Protein AF-A0A497K5E0-F1 (afdb_monomer_lite)

Secondary structure (DSSP, 8-state):
---------------EEEEEEHHHH-GGGSPTT---SSSS-HHHHHHHHHTT-EEEEEP-HHHHHH-TT-----HHHH-SHHHHHHHHHHHHHHHHHHHHHHHTT-EEEEEE--TB-TTT-SS-B--SS----------------

Sequence (145 aa):
MRVDDNLAPQNGRSKKIVVVAHCILNQNSRVQGLAKFKGTITPVVEILTKSGVGIIQMPCPEFLYMGYKRWAQTKEQYDITPYRKFCRKIAKQIAEQIQEYAKNNVKTLIILGIEGSPTCAVTETTKGYKGGKHAKNKEQKTTKT

Structure (mmCIF, N/CA/C/O backbone):
data_AF-A0A497K5E0-F1
#
_entry.id   AF-A0A497K5E0-F1
#
loop_
_atom_site.group_PDB
_atom_site.id
_atom_site.type_symbol
_atom_site.label_atom_id
_atom_site.label_alt_id
_atom_site.label_comp_id
_atom_site.label_asym_id
_atom_site.label_entity_id
_atom_site.label_seq_id
_atom_site.pdbx_PDB_ins_code
_atom_site.Cartn_x
_atom_site.Cartn_y
_atom_site.Cartn_z
_atom_site.occupancy
_atom_site.B_iso_or_equiv
_atom_site.auth_seq_id
_atom_site.auth_comp_id
_atom_site.auth_asym_id
_atom_site.auth_atom_id
_atom_site.pdbx_PDB_model_num
ATOM 1 N N . MET A 1 1 ? -23.785 -12.870 46.089 1.00 38.59 1 MET A N 1
ATOM 2 C CA . MET A 1 1 ? -24.746 -12.904 44.960 1.00 38.59 1 MET A CA 1
ATOM 3 C C . MET A 1 1 ? -25.195 -11.472 44.718 1.00 38.59 1 MET A C 1
ATOM 5 O O . MET A 1 1 ? -25.805 -10.916 45.611 1.00 38.59 1 MET A O 1
ATOM 9 N N . ARG A 1 2 ? -24.867 -10.774 43.634 1.00 37.25 2 ARG A N 1
ATOM 10 C CA . ARG A 1 2 ? -24.529 -11.174 42.263 1.00 37.25 2 ARG A CA 1
ATOM 11 C C . ARG A 1 2 ? -23.346 -10.321 41.785 1.00 37.25 2 ARG A C 1
ATOM 13 O O . ARG A 1 2 ? -23.386 -9.107 41.949 1.00 37.25 2 ARG A O 1
ATOM 20 N N . VAL A 1 3 ? -22.314 -10.956 41.241 1.00 43.88 3 VAL A N 1
ATOM 21 C CA . VAL A 1 3 ? -21.239 -10.285 40.502 1.00 43.88 3 VAL A CA 1
ATOM 22 C C . VAL A 1 3 ? -21.256 -10.935 39.136 1.00 43.88 3 VAL A C 1
ATOM 24 O O . VAL A 1 3 ? -20.557 -11.912 38.944 1.00 43.88 3 VAL A O 1
ATOM 27 N N . ASP A 1 4 ? -22.116 -10.453 38.249 1.00 43.81 4 ASP A N 1
ATOM 28 C CA . ASP A 1 4 ? -22.105 -10.839 36.843 1.00 43.81 4 ASP A CA 1
ATOM 29 C C . ASP A 1 4 ? -22.678 -9.678 36.039 1.00 43.81 4 ASP A C 1
ATOM 31 O O . ASP A 1 4 ? -23.882 -9.458 36.034 1.00 43.81 4 ASP A O 1
ATOM 35 N N . ASP A 1 5 ? -21.783 -8.920 35.412 1.00 42.47 5 ASP A N 1
ATOM 36 C CA . ASP A 1 5 ? -21.939 -8.508 34.023 1.00 42.47 5 ASP A CA 1
ATOM 37 C C . ASP A 1 5 ? -20.529 -8.372 33.434 1.00 42.47 5 ASP A C 1
ATOM 39 O O . ASP A 1 5 ? -19.720 -7.533 33.831 1.00 42.47 5 ASP A O 1
ATOM 43 N N . ASN A 1 6 ? -20.227 -9.301 32.530 1.00 46.41 6 ASN A N 1
ATOM 44 C CA . ASN A 1 6 ? -18.985 -9.470 31.786 1.00 46.41 6 ASN A CA 1
ATOM 45 C C . ASN A 1 6 ? -18.414 -8.153 31.230 1.00 46.41 6 ASN A C 1
ATOM 47 O O . ASN A 1 6 ? -18.740 -7.742 30.113 1.00 46.41 6 ASN A O 1
ATOM 51 N N . LEU A 1 7 ? -17.468 -7.539 31.944 1.00 48.84 7 LEU A N 1
ATOM 52 C CA . LEU A 1 7 ? -16.606 -6.520 31.362 1.00 48.84 7 LEU A CA 1
ATOM 53 C C . LEU A 1 7 ? -15.498 -7.233 30.575 1.00 48.84 7 LEU A C 1
ATOM 55 O O . LEU A 1 7 ? -14.473 -7.632 31.127 1.00 48.84 7 LEU A O 1
ATOM 59 N N . ALA A 1 8 ? -15.711 -7.419 29.270 1.00 54.75 8 ALA A N 1
ATOM 60 C CA . ALA A 1 8 ? -14.622 -7.747 28.355 1.00 54.75 8 ALA A CA 1
ATOM 61 C C . ALA A 1 8 ? -13.437 -6.791 28.623 1.00 54.75 8 ALA A C 1
ATOM 63 O O . ALA A 1 8 ? -13.677 -5.605 28.879 1.00 54.75 8 ALA A O 1
ATOM 64 N N . PRO A 1 9 ? -12.174 -7.261 28.590 1.00 55.44 9 PRO A N 1
ATOM 65 C CA . PRO A 1 9 ? -11.026 -6.426 28.930 1.00 55.4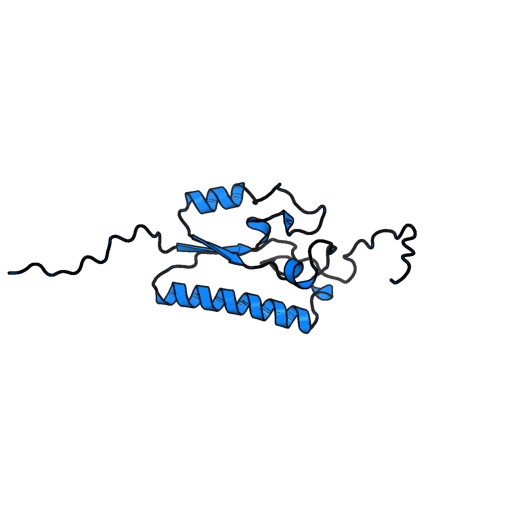4 9 PRO A CA 1
ATOM 66 C C . PRO A 1 9 ? -11.068 -5.130 28.116 1.00 55.44 9 PRO A C 1
ATOM 68 O O . PRO A 1 9 ? -11.200 -5.179 26.890 1.00 55.44 9 PRO A O 1
ATOM 71 N N . GLN A 1 10 ? -10.998 -3.986 28.808 1.00 54.84 10 GLN A N 1
ATOM 72 C CA . GLN A 1 10 ? -11.063 -2.641 28.229 1.00 54.84 10 GLN A CA 1
ATOM 73 C C . GLN A 1 10 ? -10.000 -2.501 27.131 1.00 54.84 10 GLN A C 1
ATOM 75 O O . GLN A 1 10 ? -8.810 -2.307 27.377 1.00 54.84 10 GLN A O 1
ATOM 80 N N . ASN A 1 11 ? -10.432 -2.693 25.890 1.00 70.94 11 ASN A N 1
ATOM 81 C CA . ASN A 1 11 ? -9.561 -2.859 24.744 1.00 70.94 11 ASN A CA 1
ATOM 82 C C . ASN A 1 11 ? -9.214 -1.475 24.187 1.00 70.94 11 ASN A C 1
ATOM 84 O O . ASN A 1 11 ? -10.003 -0.918 23.429 1.00 70.94 11 ASN A O 1
ATOM 88 N N . GLY A 1 12 ? -8.036 -0.928 24.517 1.00 85.81 12 GLY A N 1
ATOM 89 C CA . GLY A 1 12 ? -7.545 0.384 24.041 1.00 85.81 12 GLY A CA 1
ATOM 90 C C . GLY A 1 12 ? -7.331 0.511 22.519 1.00 85.81 12 GLY A C 1
ATOM 91 O O . GLY A 1 12 ? -6.638 1.412 22.053 1.00 85.81 12 GLY A O 1
ATOM 92 N N . ARG A 1 13 ? -7.888 -0.403 21.718 1.00 91.88 13 ARG A N 1
ATOM 93 C CA . ARG A 1 13 ? -7.830 -0.400 20.255 1.00 91.88 13 ARG A CA 1
ATOM 94 C C . ARG A 1 13 ? -8.861 0.575 19.698 1.00 91.88 13 ARG A C 1
ATOM 96 O O . ARG A 1 13 ? -10.054 0.424 19.933 1.00 91.88 13 ARG A O 1
ATOM 103 N N . SER A 1 14 ? -8.424 1.473 18.818 1.00 95.62 14 SER A N 1
ATOM 104 C CA . SER A 1 14 ? -9.304 2.426 18.122 1.00 95.62 14 SER A CA 1
ATOM 105 C C . SER A 1 14 ? -10.338 1.780 17.192 1.00 95.62 14 SER A C 1
ATOM 107 O O . SER A 1 14 ? -11.242 2.469 16.719 1.00 95.62 14 SER A O 1
ATOM 109 N N . LYS A 1 15 ? -10.188 0.479 16.888 1.00 96.88 15 LYS A N 1
ATOM 110 C CA . LYS A 1 15 ? -11.014 -0.277 15.930 1.00 96.88 15 LYS A CA 1
ATOM 111 C C . LYS A 1 15 ? -11.097 0.415 14.557 1.00 96.88 15 LYS A C 1
ATOM 113 O O . LYS A 1 15 ? -12.091 0.283 13.848 1.00 96.88 15 LYS A O 1
ATOM 118 N N . LYS A 1 16 ? -10.044 1.139 14.166 1.00 98.12 16 LYS A N 1
ATOM 119 C CA . LYS A 1 16 ? -9.925 1.839 12.882 1.00 98.12 16 LYS A CA 1
ATOM 120 C C . LYS A 1 16 ? -8.614 1.458 12.215 1.00 98.12 16 LYS A C 1
ATOM 122 O O . LYS A 1 16 ? -7.571 1.486 12.865 1.00 98.12 16 LYS A O 1
ATOM 127 N N . ILE A 1 17 ? -8.664 1.137 10.930 1.00 98.50 17 ILE A N 1
ATOM 128 C CA . ILE A 1 17 ? -7.487 0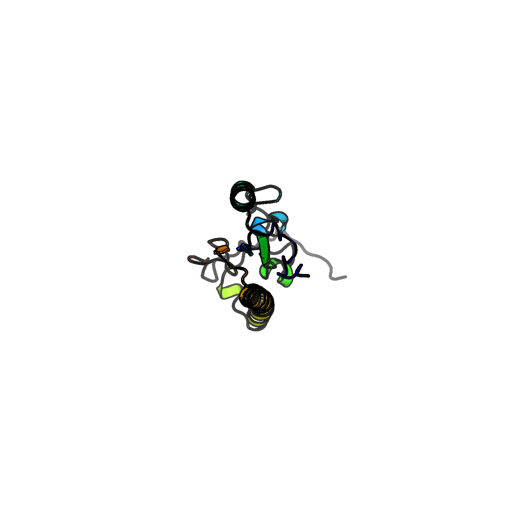.799 10.128 1.00 98.50 17 ILE A CA 1
ATOM 129 C C . ILE A 1 17 ? -7.480 1.563 8.807 1.00 98.50 17 ILE A C 1
ATOM 131 O O . ILE A 1 17 ? -8.524 1.974 8.297 1.00 98.50 17 ILE A O 1
ATOM 135 N N . VAL A 1 18 ? -6.294 1.715 8.236 1.00 98.50 18 VAL A N 1
ATOM 136 C CA . VAL A 1 18 ? -6.078 2.164 6.860 1.00 98.50 18 VAL A CA 1
ATOM 137 C C . VAL A 1 18 ? -5.189 1.164 6.141 1.00 98.50 18 VAL A C 1
ATOM 139 O O . VAL A 1 18 ? -4.320 0.545 6.754 1.00 98.50 18 VAL A O 1
ATOM 142 N N . VAL A 1 19 ? -5.380 1.018 4.837 1.00 98.50 19 VAL A N 1
ATOM 143 C CA . VAL A 1 19 ? -4.471 0.256 3.979 1.00 98.50 19 VAL A CA 1
ATOM 144 C C . VAL A 1 19 ? -3.609 1.241 3.210 1.00 98.50 19 VAL A C 1
ATOM 146 O O . VAL A 1 19 ? -4.129 2.205 2.659 1.00 98.50 19 VAL A O 1
ATOM 149 N N . VAL A 1 20 ? -2.301 1.020 3.150 1.00 98.38 20 VAL A N 1
ATOM 150 C CA . VAL A 1 20 ? -1.367 1.925 2.470 1.00 98.38 20 VAL A CA 1
ATOM 151 C C . VAL A 1 20 ? -0.506 1.172 1.469 1.00 98.38 20 VAL A C 1
ATOM 153 O O . VAL A 1 20 ? -0.052 0.057 1.731 1.00 98.38 20 VAL A O 1
ATOM 156 N N . ALA A 1 21 ? -0.238 1.787 0.319 1.00 98.00 21 ALA A N 1
ATOM 157 C CA . ALA A 1 21 ? 0.763 1.296 -0.615 1.00 98.00 21 ALA A CA 1
ATOM 158 C C . ALA A 1 21 ? 2.133 1.199 0.074 1.00 98.00 21 ALA A C 1
ATOM 160 O O . ALA A 1 21 ? 2.552 2.117 0.779 1.00 98.00 21 ALA A O 1
ATOM 161 N N . HIS A 1 22 ? 2.863 0.110 -0.180 1.00 97.94 22 HIS A N 1
ATOM 162 C CA . HIS A 1 22 ? 4.167 -0.185 0.426 1.00 97.94 22 HIS A CA 1
ATOM 163 C C . HIS A 1 22 ? 5.128 1.005 0.489 1.00 97.94 22 HIS A C 1
ATOM 165 O O . HIS A 1 22 ? 5.760 1.255 1.512 1.00 97.94 22 HIS A O 1
ATOM 171 N N . CYS A 1 23 ? 5.224 1.768 -0.600 1.00 96.88 23 CYS A N 1
ATOM 172 C CA . CYS A 1 23 ? 6.162 2.876 -0.704 1.00 96.88 23 CYS A CA 1
ATOM 173 C C . CYS A 1 23 ? 5.810 4.075 0.188 1.00 96.88 23 CYS A C 1
ATOM 175 O O . CYS A 1 23 ? 6.702 4.871 0.458 1.00 96.88 23 CYS A O 1
ATOM 177 N N . ILE A 1 24 ? 4.588 4.183 0.724 1.00 97.81 24 ILE A N 1
ATOM 178 C CA . ILE A 1 24 ? 4.270 5.157 1.785 1.00 97.81 24 ILE A CA 1
ATOM 179 C C . ILE A 1 24 ? 5.120 4.876 3.031 1.00 97.81 24 ILE A C 1
ATOM 181 O O . ILE A 1 24 ? 5.608 5.806 3.668 1.00 97.81 24 ILE A O 1
ATOM 185 N N . LEU A 1 25 ? 5.354 3.600 3.341 1.00 98.25 25 LEU A N 1
ATOM 186 C CA . LEU A 1 25 ? 6.130 3.178 4.507 1.00 98.25 25 LEU A CA 1
ATOM 187 C C . LEU A 1 25 ? 7.592 2.844 4.176 1.00 98.25 25 LEU A C 1
ATOM 189 O O . LEU A 1 25 ? 8.433 2.828 5.067 1.00 98.25 25 LEU A O 1
ATOM 193 N N . ASN A 1 26 ? 7.910 2.567 2.909 1.00 97.81 26 ASN A N 1
ATOM 194 C CA . ASN A 1 26 ? 9.261 2.209 2.486 1.00 97.81 26 ASN A CA 1
ATOM 195 C C . ASN A 1 26 ? 9.590 2.710 1.068 1.00 97.81 26 ASN A C 1
ATOM 197 O O . ASN A 1 26 ? 9.430 2.000 0.070 1.00 97.81 26 ASN A O 1
ATOM 201 N N . GLN A 1 27 ? 10.104 3.932 0.974 1.00 97.06 27 GLN A N 1
ATOM 202 C CA . GLN A 1 27 ? 10.553 4.582 -0.255 1.00 97.06 27 GLN A CA 1
ATOM 203 C C . GLN A 1 27 ? 11.717 3.854 -0.933 1.00 97.06 27 GLN A C 1
ATOM 205 O O . GLN A 1 27 ? 11.850 3.980 -2.147 1.00 97.06 27 GLN A O 1
ATOM 210 N N . ASN A 1 28 ? 12.485 3.020 -0.219 1.00 96.12 28 ASN A N 1
ATOM 211 C CA . ASN A 1 28 ? 13.533 2.193 -0.835 1.00 96.12 28 ASN A CA 1
ATOM 212 C C . ASN A 1 28 ? 12.968 1.173 -1.836 1.00 96.12 28 ASN A C 1
ATOM 214 O O . ASN A 1 28 ? 13.701 0.642 -2.661 1.00 96.12 28 ASN A O 1
ATOM 218 N N . SER A 1 29 ? 11.662 0.896 -1.787 1.00 94.75 29 SER A N 1
ATOM 219 C CA . SER A 1 29 ? 10.992 0.045 -2.773 1.00 94.75 29 SER A CA 1
ATOM 220 C C . SER A 1 29 ? 10.643 0.759 -4.079 1.00 94.75 29 SER A C 1
ATOM 222 O O . SER A 1 29 ? 10.293 0.090 -5.057 1.00 94.75 29 SER A O 1
ATOM 224 N N . ARG A 1 30 ? 10.684 2.100 -4.124 1.00 94.06 30 ARG A N 1
ATOM 225 C CA . ARG A 1 30 ? 10.377 2.863 -5.341 1.00 94.06 30 ARG A CA 1
ATOM 226 C C . ARG A 1 30 ? 11.448 2.634 -6.402 1.00 94.06 30 ARG A C 1
ATOM 228 O O . ARG A 1 30 ? 12.576 2.260 -6.107 1.00 94.06 30 ARG A O 1
ATOM 235 N N . VAL A 1 31 ? 11.070 2.877 -7.655 1.00 92.62 31 VA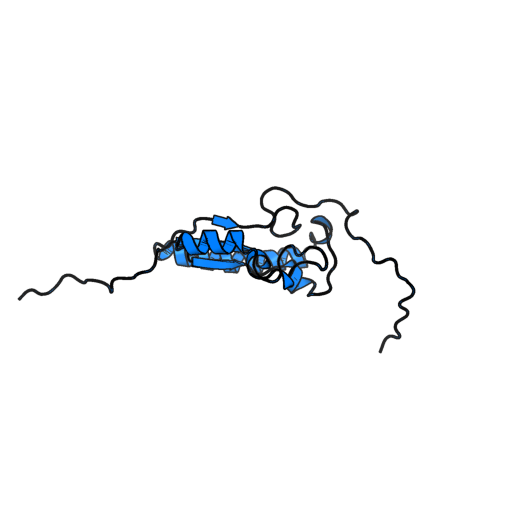L A N 1
ATOM 236 C CA . VAL A 1 31 ? 12.023 2.940 -8.767 1.00 92.62 31 VAL A CA 1
ATOM 237 C C . VAL A 1 31 ? 13.126 3.944 -8.427 1.00 92.62 31 VAL A C 1
ATOM 239 O O . VAL A 1 31 ? 12.851 5.018 -7.879 1.00 92.62 31 VAL A O 1
ATOM 242 N N . GLN A 1 32 ? 14.366 3.586 -8.758 1.00 89.00 32 GLN A N 1
ATOM 243 C CA . GLN A 1 32 ? 15.536 4.418 -8.495 1.00 89.00 32 GLN A CA 1
ATOM 244 C C . GLN A 1 32 ? 15.366 5.816 -9.107 1.00 89.00 32 GLN A C 1
ATOM 246 O O . GLN A 1 32 ? 14.900 5.966 -10.236 1.00 89.00 32 GLN A O 1
ATOM 251 N N . GLY A 1 33 ? 15.710 6.845 -8.332 1.00 89.38 33 GLY A N 1
ATOM 252 C CA . GLY A 1 33 ? 15.562 8.249 -8.725 1.00 89.38 33 GLY A CA 1
ATOM 253 C C . GLY A 1 33 ? 14.158 8.845 -8.553 1.00 89.38 33 GLY A C 1
ATOM 254 O O . GLY A 1 33 ? 14.006 10.044 -8.752 1.00 89.38 33 GLY A O 1
ATOM 255 N N . LEU A 1 34 ? 13.141 8.061 -8.163 1.00 89.75 34 LEU A N 1
ATOM 256 C CA . LEU A 1 34 ? 11.771 8.563 -7.935 1.00 89.75 34 LEU A CA 1
ATOM 257 C C . LEU A 1 34 ? 11.370 8.663 -6.450 1.00 89.75 34 LEU A C 1
ATOM 259 O O . LEU A 1 34 ? 10.245 9.065 -6.144 1.00 89.75 34 LEU A O 1
ATOM 263 N N . ALA A 1 35 ? 12.246 8.270 -5.523 1.00 93.06 35 ALA A N 1
ATOM 264 C CA . ALA A 1 35 ? 12.009 8.413 -4.088 1.00 93.06 35 ALA A CA 1
ATOM 265 C C . ALA A 1 35 ? 12.109 9.888 -3.666 1.00 93.06 35 ALA A C 1
ATOM 267 O O . ALA A 1 35 ? 13.066 10.572 -4.023 1.00 93.06 35 ALA A O 1
ATOM 268 N N . LYS A 1 36 ? 11.132 10.367 -2.888 1.00 94.25 36 LYS A N 1
ATOM 269 C CA . LYS A 1 36 ? 11.112 11.748 -2.362 1.00 94.25 36 LYS A CA 1
ATOM 270 C C . LYS A 1 36 ? 11.510 11.842 -0.886 1.00 94.25 36 LYS A C 1
ATOM 272 O O . LYS A 1 36 ? 11.763 12.932 -0.391 1.00 94.25 36 LYS A O 1
ATOM 277 N N . PHE A 1 37 ? 11.562 10.707 -0.188 1.00 96.44 37 PHE A N 1
ATOM 278 C CA . PHE A 1 37 ? 11.945 10.619 1.222 1.00 96.44 37 PHE A CA 1
ATOM 279 C C . PHE A 1 37 ? 12.938 9.472 1.424 1.00 96.44 37 PHE A C 1
ATOM 281 O O . PHE A 1 37 ? 12.980 8.537 0.624 1.00 96.44 37 PHE A O 1
ATOM 288 N N . LYS A 1 38 ? 13.714 9.527 2.515 1.00 96.12 38 LYS A N 1
ATOM 289 C CA . LYS A 1 38 ? 14.740 8.520 2.844 1.00 96.12 38 LYS A CA 1
ATOM 290 C C . LYS A 1 38 ? 14.155 7.149 3.217 1.00 96.12 38 LYS A C 1
ATOM 292 O O . LYS A 1 38 ? 14.780 6.128 2.964 1.00 96.12 38 LYS A O 1
ATOM 297 N N . GLY A 1 39 ? 12.974 7.126 3.837 1.00 97.19 39 GLY A N 1
ATOM 298 C CA . GLY A 1 39 ? 12.357 5.911 4.375 1.00 97.19 39 GLY A CA 1
ATOM 299 C C . GLY A 1 39 ? 10.847 5.937 4.200 1.00 97.19 39 GLY A C 1
ATOM 300 O O . GLY A 1 39 ? 10.333 5.491 3.185 1.00 97.19 39 GLY A O 1
ATOM 301 N N . THR A 1 40 ? 10.120 6.486 5.160 1.00 98.00 40 THR A N 1
ATOM 302 C CA . THR A 1 40 ? 8.670 6.695 5.064 1.00 98.00 40 THR A CA 1
ATOM 303 C C . THR A 1 40 ? 8.348 8.019 4.369 1.00 98.00 40 THR A C 1
ATOM 305 O O . THR A 1 40 ? 9.142 8.958 4.421 1.00 98.00 40 THR A O 1
ATOM 308 N N . ILE A 1 41 ? 7.153 8.153 3.790 1.00 98.06 41 ILE A N 1
ATOM 309 C CA . ILE A 1 41 ? 6.557 9.466 3.505 1.00 98.06 41 ILE A CA 1
ATOM 310 C C . ILE A 1 41 ? 6.128 10.059 4.852 1.00 98.06 41 ILE A C 1
ATOM 312 O O . ILE A 1 41 ? 4.987 9.894 5.282 1.00 98.06 41 ILE A O 1
ATOM 316 N N . THR A 1 42 ? 7.076 10.690 5.549 1.00 97.94 42 THR A N 1
ATOM 317 C CA . THR A 1 42 ? 6.930 11.117 6.951 1.00 97.94 42 THR A CA 1
ATOM 318 C C . THR A 1 42 ? 5.653 11.917 7.223 1.00 97.94 42 THR A C 1
ATOM 320 O O . THR A 1 42 ? 4.930 11.522 8.135 1.00 97.94 42 THR A O 1
ATOM 323 N N . PRO A 1 43 ? 5.271 12.927 6.410 1.00 98.06 43 PRO A N 1
ATOM 324 C CA . PRO A 1 43 ? 4.048 13.690 6.672 1.00 98.06 43 PRO A CA 1
ATOM 325 C C . PRO A 1 43 ? 2.781 12.823 6.698 1.00 98.06 43 PRO A C 1
ATOM 327 O O . PRO A 1 43 ? 1.897 13.033 7.522 1.00 98.06 43 PRO A O 1
ATOM 330 N N . VAL A 1 44 ? 2.700 11.805 5.832 1.00 97.69 44 VAL A N 1
ATOM 331 C CA . VAL A 1 44 ? 1.554 10.883 5.796 1.00 97.69 44 VAL A CA 1
ATOM 332 C C . VAL A 1 44 ? 1.549 9.997 7.041 1.00 97.69 44 VAL A C 1
ATOM 334 O O . VAL A 1 44 ? 0.518 9.861 7.694 1.00 97.69 44 VAL A O 1
ATOM 337 N N . VAL A 1 45 ? 2.696 9.416 7.399 1.00 97.81 45 VAL A N 1
ATOM 338 C CA . VAL A 1 45 ? 2.804 8.520 8.563 1.00 97.81 45 VAL A CA 1
ATOM 339 C C . VAL A 1 45 ? 2.518 9.253 9.874 1.00 97.81 45 VAL A C 1
ATOM 341 O O . VAL A 1 45 ? 1.856 8.695 10.749 1.00 97.81 45 VAL A O 1
ATOM 344 N N . GLU A 1 46 ? 2.948 10.506 10.006 1.00 98.19 46 GLU A N 1
ATOM 345 C CA . GLU A 1 46 ? 2.648 11.331 11.177 1.00 98.19 46 GLU A CA 1
ATOM 346 C C . GLU A 1 46 ? 1.149 11.602 11.321 1.00 98.19 46 GLU A C 1
ATOM 348 O O . GLU A 1 46 ? 0.612 11.466 12.420 1.00 98.19 46 GLU A O 1
ATOM 353 N N . ILE A 1 47 ? 0.457 11.936 10.226 1.00 98.31 47 ILE A N 1
ATOM 354 C CA . ILE A 1 47 ? -0.998 12.153 10.234 1.00 98.31 47 ILE A CA 1
ATOM 355 C C . ILE A 1 47 ? -1.729 10.871 10.645 1.00 98.31 47 ILE A C 1
ATOM 357 O O . ILE A 1 47 ? -2.610 10.912 11.507 1.00 98.31 47 ILE A O 1
ATOM 361 N N . LEU A 1 48 ? -1.352 9.723 10.074 1.00 97.94 48 LEU A N 1
ATOM 362 C CA . LEU A 1 48 ? -1.972 8.437 10.402 1.00 97.94 48 LEU A CA 1
ATOM 363 C C . LEU A 1 48 ? -1.732 8.055 11.870 1.00 97.94 48 LEU A C 1
ATOM 365 O O . LEU A 1 48 ? -2.675 7.681 12.566 1.00 97.94 48 LEU A O 1
ATOM 369 N N . THR A 1 49 ? -0.503 8.232 12.362 1.00 97.19 49 THR A N 1
ATOM 370 C CA . THR A 1 49 ? -0.148 7.973 13.766 1.00 97.19 49 THR A CA 1
ATOM 371 C C . THR A 1 49 ? -0.961 8.856 14.715 1.00 97.19 49 THR A C 1
ATOM 373 O O . THR A 1 49 ? -1.599 8.344 15.632 1.00 97.19 49 THR A O 1
ATOM 376 N N . LYS A 1 50 ? -1.016 10.173 14.463 1.00 98.06 50 LYS A N 1
ATOM 377 C CA . LYS A 1 50 ? -1.795 11.128 15.274 1.00 98.06 50 LYS A CA 1
ATOM 378 C C . LYS A 1 50 ? -3.299 10.839 15.252 1.00 98.06 50 LYS A C 1
ATOM 380 O O . LYS A 1 50 ? -3.992 11.144 16.214 1.00 98.06 50 LYS A O 1
ATOM 385 N N . SER A 1 51 ? -3.798 10.221 14.182 1.00 97.12 51 SER A N 1
ATOM 386 C CA . SER A 1 51 ? -5.207 9.826 14.049 1.00 97.12 51 SER A CA 1
ATOM 387 C C . SER A 1 51 ? -5.565 8.549 14.827 1.00 97.12 51 SER A C 1
ATOM 389 O O . SER A 1 51 ? -6.738 8.176 14.881 1.00 97.12 51 SER A O 1
ATOM 391 N N . GLY A 1 52 ? -4.577 7.846 15.398 1.00 96.38 52 GLY A N 1
ATOM 392 C CA . GLY A 1 52 ? -4.784 6.623 16.179 1.00 96.38 52 GLY A CA 1
ATOM 393 C C . GLY A 1 52 ? -5.279 5.426 15.361 1.00 96.38 52 GLY A C 1
ATOM 394 O O . GLY A 1 52 ? -5.904 4.520 15.916 1.00 96.38 52 GLY A O 1
ATOM 395 N N . VAL A 1 53 ? -5.058 5.410 14.042 1.00 97.88 53 VAL A N 1
ATOM 396 C CA . VAL A 1 53 ? -5.463 4.297 13.167 1.00 97.88 53 VAL A CA 1
ATOM 397 C C . VAL A 1 53 ? -4.373 3.227 13.094 1.00 97.88 53 VAL A C 1
ATOM 399 O O . VAL A 1 53 ? -3.184 3.535 13.092 1.00 97.88 53 VAL A O 1
ATOM 402 N N . GLY A 1 54 ? -4.768 1.959 12.985 1.00 97.81 54 GLY A N 1
ATOM 403 C CA . GLY A 1 54 ? -3.853 0.890 12.586 1.00 97.81 54 GLY A CA 1
ATOM 404 C C . GLY A 1 54 ? -3.495 1.003 11.102 1.00 97.81 54 GLY A C 1
ATOM 405 O O . GLY A 1 54 ? -4.327 1.405 10.288 1.00 9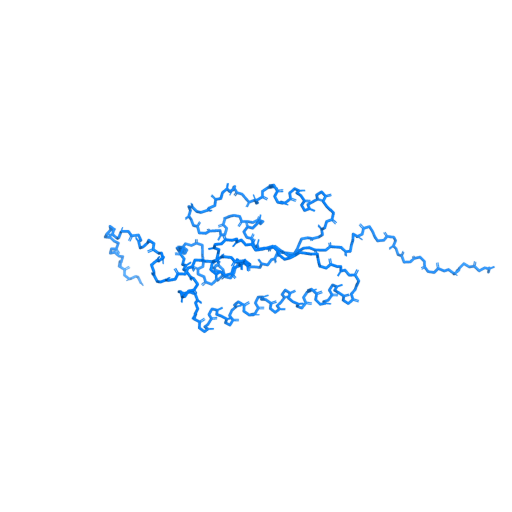7.81 54 GLY A O 1
ATOM 406 N N . ILE A 1 55 ? -2.270 0.638 10.731 1.00 98.38 55 ILE A N 1
ATOM 407 C CA . ILE A 1 55 ? -1.789 0.722 9.347 1.00 98.38 55 ILE A CA 1
ATOM 408 C C . ILE A 1 55 ? -1.537 -0.688 8.817 1.00 98.38 55 ILE A C 1
ATOM 410 O O . ILE A 1 55 ? -0.696 -1.414 9.340 1.00 98.38 55 ILE A O 1
ATOM 414 N N . ILE A 1 56 ? -2.239 -1.056 7.748 1.00 98.25 56 ILE A N 1
ATOM 415 C CA . ILE A 1 56 ? -2.003 -2.280 6.986 1.00 98.25 56 ILE A CA 1
ATOM 416 C C . ILE A 1 56 ? -1.185 -1.921 5.752 1.00 98.25 56 ILE A C 1
ATOM 418 O O . ILE A 1 56 ? -1.605 -1.124 4.913 1.00 98.25 56 ILE A O 1
ATOM 422 N N . GLN A 1 57 ? -0.012 -2.528 5.618 1.00 97.81 57 GLN A N 1
ATOM 423 C CA . GLN A 1 57 ? 0.826 -2.358 4.440 1.00 97.81 57 GLN A CA 1
ATOM 424 C C . GLN A 1 57 ? 0.375 -3.306 3.325 1.00 97.81 57 GLN A C 1
ATOM 426 O O . GLN A 1 57 ? 0.401 -4.524 3.488 1.00 97.81 57 GLN A O 1
ATOM 431 N N . MET A 1 58 ? 0.020 -2.756 2.165 1.00 97.44 58 MET A N 1
ATOM 432 C CA . MET A 1 58 ? -0.154 -3.541 0.947 1.00 97.44 58 MET A CA 1
ATOM 433 C C . MET A 1 58 ? 1.211 -3.752 0.274 1.00 97.44 58 MET A C 1
ATOM 435 O O . MET A 1 58 ? 1.862 -2.756 -0.063 1.00 97.44 58 MET A O 1
ATOM 439 N N . PRO A 1 59 ? 1.639 -5.006 0.027 1.00 97.88 59 PRO A N 1
ATOM 440 C CA . PRO A 1 59 ? 2.891 -5.288 -0.670 1.00 97.88 59 PRO A CA 1
ATOM 441 C C . PRO A 1 59 ? 2.956 -4.618 -2.048 1.00 97.88 59 PRO A C 1
ATOM 443 O O . PRO A 1 59 ? 1.953 -4.546 -2.754 1.00 97.88 59 PRO A O 1
ATOM 446 N N . CYS A 1 60 ? 4.138 -4.143 -2.455 1.00 97.56 60 CYS A N 1
ATOM 447 C CA . CYS A 1 60 ? 4.329 -3.507 -3.763 1.00 97.56 60 CYS A CA 1
ATOM 448 C C . CYS A 1 60 ? 4.416 -4.567 -4.868 1.00 97.56 60 CYS A C 1
ATOM 450 O O . CYS A 1 60 ? 5.426 -5.277 -4.921 1.00 97.56 60 CYS A O 1
ATOM 452 N N . PRO A 1 61 ? 3.440 -4.657 -5.792 1.00 97.50 61 PRO A N 1
ATOM 453 C CA . PRO A 1 61 ? 3.490 -5.700 -6.806 1.00 97.50 61 PRO A CA 1
ATOM 454 C C . PRO A 1 61 ? 4.663 -5.496 -7.774 1.00 97.50 61 PRO A C 1
ATOM 456 O O . PRO A 1 61 ? 5.350 -6.452 -8.108 1.00 97.50 61 PRO A O 1
ATOM 459 N N . GLU A 1 62 ? 4.976 -4.249 -8.134 1.00 96.81 62 GLU A N 1
ATOM 460 C CA . GLU A 1 62 ? 6.091 -3.916 -9.035 1.00 96.81 62 GLU A CA 1
ATOM 461 C C . GLU A 1 62 ? 7.438 -4.368 -8.456 1.00 96.81 62 GLU A C 1
ATOM 463 O O . GLU A 1 62 ? 8.263 -4.953 -9.152 1.00 96.81 62 GLU A O 1
ATOM 468 N N . PHE A 1 63 ? 7.662 -4.103 -7.164 1.00 97.19 63 PHE A N 1
ATOM 469 C CA . PHE A 1 63 ? 8.892 -4.479 -6.475 1.00 97.19 63 PHE A CA 1
ATOM 470 C C . PHE A 1 63 ? 9.013 -5.994 -6.339 1.00 97.19 63 PHE A C 1
ATOM 472 O O . PHE A 1 63 ? 10.072 -6.546 -6.611 1.00 97.19 63 PHE A O 1
ATOM 479 N N . LEU A 1 64 ? 7.936 -6.671 -5.935 1.00 97.75 64 LEU A N 1
ATOM 480 C CA . LEU A 1 64 ? 7.958 -8.120 -5.755 1.00 97.75 64 LEU A CA 1
ATOM 481 C C . LEU A 1 64 ? 8.070 -8.878 -7.080 1.00 97.75 64 LEU A C 1
ATOM 483 O O . LEU A 1 64 ? 8.609 -9.978 -7.103 1.00 97.75 64 LEU A O 1
ATOM 487 N N . TYR A 1 65 ? 7.565 -8.302 -8.170 1.00 97.31 65 TYR A N 1
ATOM 488 C CA . TYR A 1 65 ? 7.566 -8.950 -9.475 1.00 97.31 65 TYR A CA 1
ATOM 489 C C . TYR A 1 65 ? 8.832 -8.656 -10.290 1.00 97.31 65 TYR A C 1
ATOM 491 O O . TYR A 1 65 ? 9.356 -9.556 -10.937 1.00 97.31 65 TYR A O 1
ATOM 499 N N . MET A 1 66 ? 9.334 -7.414 -10.271 1.00 96.19 66 MET A N 1
ATOM 500 C CA . MET A 1 66 ? 10.492 -6.991 -11.082 1.00 96.19 66 MET A CA 1
ATOM 501 C C . MET A 1 66 ? 11.766 -6.732 -10.274 1.00 96.19 66 MET A C 1
ATOM 503 O O . MET A 1 66 ? 12.839 -6.553 -10.849 1.00 96.19 66 MET A O 1
ATOM 507 N N . GLY A 1 67 ? 11.674 -6.695 -8.948 1.00 96.19 67 GLY A N 1
ATOM 508 C CA . GLY A 1 67 ? 12.809 -6.489 -8.060 1.00 96.19 67 GLY A CA 1
ATOM 509 C C . GLY A 1 67 ? 13.239 -5.029 -7.884 1.00 96.19 67 GLY A C 1
ATOM 510 O O . GLY A 1 67 ? 12.620 -4.064 -8.352 1.00 96.19 67 GLY A O 1
ATOM 511 N N . TYR A 1 68 ? 14.348 -4.874 -7.158 1.00 93.25 68 TYR A N 1
ATOM 512 C CA . TYR A 1 68 ? 14.887 -3.577 -6.738 1.00 93.25 68 TYR A CA 1
ATOM 513 C C . TYR A 1 68 ? 15.437 -2.738 -7.902 1.00 93.25 68 TYR A C 1
ATOM 515 O O . TYR A 1 68 ? 15.233 -1.529 -7.942 1.00 93.25 68 TYR A O 1
ATOM 523 N N . LYS A 1 69 ? 16.104 -3.370 -8.875 1.00 92.19 69 LYS A N 1
ATOM 524 C CA . LYS A 1 69 ? 16.777 -2.688 -10.000 1.00 92.19 69 LYS A CA 1
ATOM 525 C C . LYS A 1 69 ? 15.856 -2.401 -11.199 1.00 92.19 69 LYS A C 1
ATOM 527 O O . LYS A 1 69 ? 16.344 -2.081 -12.279 1.00 92.19 69 LYS A O 1
ATOM 532 N N . ARG A 1 70 ? 14.535 -2.537 -11.038 1.00 92.88 70 ARG A N 1
ATOM 533 C CA . ARG A 1 70 ? 13.567 -2.275 -12.113 1.00 92.88 70 ARG A CA 1
ATOM 534 C C . ARG A 1 70 ? 13.573 -0.801 -12.529 1.00 92.88 70 ARG A C 1
ATOM 536 O O . ARG A 1 70 ? 13.849 0.087 -11.721 1.00 92.88 70 ARG A O 1
ATOM 543 N N . TRP A 1 71 ? 13.189 -0.545 -13.770 1.00 90.25 71 TRP A N 1
ATOM 544 C CA . TRP A 1 71 ? 12.984 0.800 -14.300 1.00 90.25 71 TRP A CA 1
ATOM 545 C C . TRP A 1 71 ? 11.491 1.176 -14.291 1.00 90.25 71 TRP A C 1
ATOM 547 O O . TRP A 1 71 ? 10.627 0.361 -13.964 1.00 90.25 71 TRP A O 1
ATOM 557 N N . ALA A 1 72 ? 11.181 2.444 -14.573 1.00 89.69 72 ALA A N 1
ATOM 558 C CA . ALA A 1 72 ? 9.811 2.957 -14.530 1.00 89.69 72 ALA A CA 1
ATOM 559 C C . ALA A 1 72 ? 8.997 2.497 -15.744 1.00 89.69 72 ALA A C 1
ATOM 561 O O . ALA A 1 72 ? 9.240 2.967 -16.853 1.00 89.69 72 ALA A O 1
ATOM 562 N N . GLN A 1 73 ? 8.012 1.637 -15.511 1.00 91.25 73 GLN A N 1
ATOM 563 C CA . GLN A 1 73 ? 7.116 1.125 -16.545 1.00 91.25 73 GLN A CA 1
ATOM 564 C C . GLN A 1 73 ? 5.723 1.767 -16.469 1.00 91.25 73 GLN A C 1
ATOM 566 O O . GLN A 1 73 ? 5.337 2.315 -15.435 1.00 91.25 73 GLN A O 1
ATOM 571 N N . THR A 1 74 ? 4.978 1.702 -17.568 1.00 92.00 74 THR A N 1
ATOM 572 C CA . THR A 1 74 ? 3.591 2.175 -17.683 1.00 92.00 74 THR A CA 1
ATOM 573 C C . THR A 1 74 ? 2.585 1.068 -17.392 1.00 92.00 74 THR A C 1
ATOM 575 O O . THR A 1 74 ? 2.946 -0.102 -17.226 1.00 92.00 74 THR A O 1
ATOM 578 N N . LYS A 1 75 ? 1.297 1.428 -17.333 1.00 91.38 75 LYS A N 1
ATOM 579 C CA . LYS A 1 75 ? 0.212 0.465 -17.132 1.00 91.38 75 LYS A CA 1
ATOM 580 C C . LYS A 1 75 ? 0.222 -0.631 -18.198 1.00 91.38 75 LYS A C 1
ATOM 582 O O . LYS A 1 75 ? 0.149 -1.799 -17.842 1.00 91.38 75 LYS A O 1
ATOM 587 N N . GLU A 1 76 ? 0.349 -0.277 -19.474 1.00 93.00 76 GLU A N 1
ATOM 588 C CA . GLU A 1 76 ? 0.283 -1.221 -20.599 1.00 93.00 76 GLU A CA 1
ATOM 589 C C . GLU A 1 76 ? 1.467 -2.195 -20.606 1.00 93.00 76 GLU A C 1
ATOM 591 O O . GLU A 1 76 ? 1.311 -3.356 -20.967 1.00 93.00 76 GLU A O 1
ATOM 596 N N . GLN A 1 77 ? 2.644 -1.758 -20.151 1.00 92.31 77 GLN A N 1
ATOM 597 C CA . GLN A 1 77 ? 3.812 -2.634 -20.007 1.00 92.31 77 GLN A CA 1
ATOM 598 C C . GLN A 1 77 ? 3.642 -3.657 -18.878 1.00 92.31 77 GLN A C 1
ATOM 600 O O . GLN A 1 77 ? 4.178 -4.762 -18.959 1.00 92.31 77 GLN A O 1
ATOM 605 N N . TYR A 1 78 ? 2.892 -3.299 -17.835 1.00 94.81 78 TYR A N 1
ATOM 606 C CA . TYR A 1 78 ? 2.522 -4.207 -16.754 1.00 94.81 78 TYR A CA 1
ATOM 607 C C . TYR A 1 78 ? 1.242 -5.003 -17.038 1.00 94.81 78 TYR A C 1
ATOM 609 O O . TYR A 1 78 ? 0.968 -5.968 -16.323 1.00 94.81 78 TYR A O 1
ATOM 617 N N . ASP A 1 79 ? 0.453 -4.656 -18.057 1.00 94.62 79 ASP A N 1
ATOM 618 C CA . ASP A 1 79 ? -0.826 -5.310 -18.359 1.00 94.62 79 ASP A CA 1
ATOM 619 C C . ASP A 1 79 ? -0.641 -6.643 -19.098 1.00 94.62 79 ASP A C 1
ATOM 621 O O . ASP A 1 79 ? -1.164 -6.890 -20.180 1.00 94.62 79 ASP A O 1
ATOM 625 N N . ILE A 1 80 ? 0.143 -7.526 -18.483 1.00 96.25 80 ILE A N 1
ATOM 626 C CA . ILE A 1 80 ? 0.375 -8.895 -18.924 1.00 96.25 80 ILE A CA 1
ATOM 627 C C . ILE A 1 80 ? -0.323 -9.869 -17.977 1.00 96.25 80 ILE A C 1
ATOM 629 O O . ILE A 1 80 ? -0.368 -9.674 -16.756 1.00 96.25 80 ILE A O 1
ATOM 633 N N . THR A 1 81 ? -0.840 -10.969 -18.525 1.00 98.00 81 THR A N 1
ATOM 634 C CA . THR A 1 81 ? -1.615 -11.966 -17.770 1.00 98.00 81 THR A CA 1
ATOM 635 C C . THR A 1 81 ? -0.938 -12.431 -16.470 1.00 98.00 81 THR A C 1
ATOM 637 O O . THR A 1 81 ? -1.626 -12.463 -15.442 1.00 98.00 81 THR A O 1
ATOM 640 N N . PRO A 1 82 ? 0.372 -12.757 -16.441 1.00 98.06 82 PRO A N 1
ATOM 641 C CA . PRO A 1 82 ? 1.030 -13.193 -15.209 1.00 98.06 82 PRO A CA 1
ATOM 642 C C . PRO A 1 82 ? 1.072 -12.103 -14.128 1.00 98.06 82 PRO A C 1
AT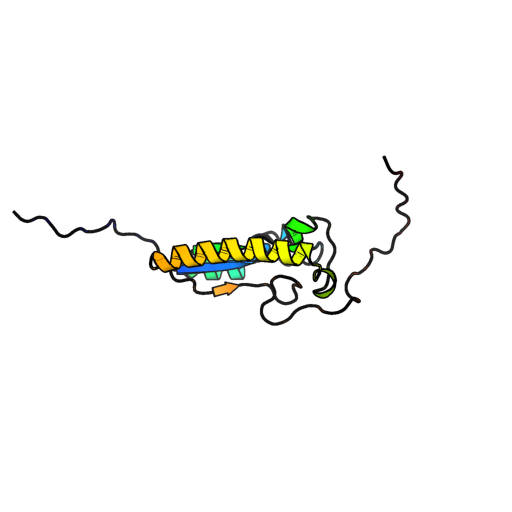OM 644 O O . PRO A 1 82 ? 0.723 -12.372 -12.978 1.00 98.06 82 PRO A O 1
ATOM 647 N N . TYR A 1 83 ? 1.392 -10.859 -14.495 1.00 97.88 83 TYR A N 1
ATOM 648 C CA . TYR A 1 83 ? 1.422 -9.739 -13.552 1.00 97.88 83 TYR A CA 1
ATOM 649 C C . TYR A 1 83 ? 0.026 -9.416 -13.015 1.00 97.88 83 TYR A C 1
ATOM 651 O O . TYR A 1 83 ? -0.167 -9.251 -11.813 1.00 97.88 83 TYR A O 1
ATOM 659 N N . ARG A 1 84 ? -1.001 -9.433 -13.874 1.00 97.69 84 ARG A N 1
ATOM 660 C CA . ARG A 1 84 ? -2.396 -9.234 -13.448 1.00 97.69 84 ARG A CA 1
ATOM 661 C C . ARG A 1 84 ? -2.857 -10.322 -12.474 1.00 97.69 84 ARG A C 1
ATOM 663 O O . ARG A 1 84 ? -3.542 -10.012 -11.499 1.00 97.69 84 ARG A O 1
ATOM 670 N N . LYS A 1 85 ? -2.470 -11.587 -12.695 1.00 98.44 85 LYS A N 1
ATOM 671 C CA . LYS A 1 85 ? -2.716 -12.687 -11.741 1.00 98.44 85 LYS A CA 1
ATOM 672 C C . LYS A 1 85 ? -1.992 -12.440 -10.412 1.00 98.44 85 LYS A C 1
ATOM 674 O O . LYS A 1 85 ? -2.598 -12.623 -9.358 1.00 98.44 85 LYS A O 1
ATOM 679 N N . PHE A 1 86 ? -0.747 -11.974 -10.460 1.00 98.38 86 PHE A N 1
ATOM 680 C CA . PHE A 1 86 ? 0.044 -11.648 -9.277 1.00 98.38 86 PHE A CA 1
ATOM 681 C C . PHE A 1 86 ? -0.577 -10.514 -8.442 1.00 98.38 86 PHE A C 1
ATOM 683 O O . PHE A 1 86 ? -0.812 -10.689 -7.247 1.00 98.38 86 PHE A O 1
ATOM 690 N N . CYS A 1 87 ? -0.961 -9.402 -9.076 1.00 98.12 87 CYS A N 1
ATOM 691 C CA . CYS A 1 87 ? -1.658 -8.298 -8.412 1.00 98.12 87 CYS A CA 1
ATOM 692 C C . CYS A 1 87 ? -2.981 -8.747 -7.776 1.00 98.12 87 CYS A C 1
ATOM 694 O O . CYS A 1 87 ? -3.278 -8.360 -6.648 1.00 98.12 87 CYS A O 1
ATOM 696 N N . ARG A 1 88 ? -3.759 -9.606 -8.457 1.00 98.38 88 ARG A N 1
ATOM 697 C CA . ARG A 1 88 ? -5.001 -10.167 -7.897 1.00 98.38 88 ARG A CA 1
ATOM 698 C C . ARG A 1 88 ? -4.759 -10.997 -6.639 1.00 98.38 88 ARG A C 1
ATOM 700 O O . ARG A 1 88 ? -5.572 -10.926 -5.725 1.00 98.38 88 ARG A O 1
ATOM 707 N N . LYS A 1 89 ? -3.656 -11.749 -6.565 1.00 98.50 89 LYS A N 1
ATOM 708 C CA . LYS A 1 89 ? -3.298 -12.515 -5.361 1.00 98.50 89 LYS A CA 1
ATOM 709 C C . LYS A 1 89 ? -3.050 -11.587 -4.169 1.00 98.50 89 LYS A C 1
ATOM 711 O O . LYS A 1 89 ? -3.620 -11.816 -3.109 1.00 98.50 89 LYS A O 1
ATOM 716 N N . ILE A 1 90 ? -2.268 -10.524 -4.364 1.00 98.38 90 ILE A N 1
ATOM 717 C CA . ILE A 1 90 ? -1.997 -9.524 -3.318 1.00 98.38 90 ILE A CA 1
ATOM 718 C C . ILE A 1 90 ? -3.297 -8.831 -2.889 1.00 98.38 90 ILE A C 1
ATOM 720 O O . ILE A 1 90 ? -3.598 -8.756 -1.701 1.00 98.38 90 ILE A O 1
ATOM 724 N N . ALA A 1 91 ? -4.100 -8.371 -3.853 1.00 97.88 91 ALA A N 1
ATOM 725 C CA . ALA A 1 91 ? -5.368 -7.704 -3.571 1.00 97.88 91 ALA A CA 1
ATOM 726 C C . ALA A 1 91 ? -6.339 -8.611 -2.802 1.00 97.88 91 ALA A C 1
ATOM 728 O O . ALA A 1 91 ? -6.977 -8.154 -1.857 1.00 97.88 91 ALA A O 1
ATOM 729 N N . LYS A 1 92 ? -6.409 -9.903 -3.155 1.00 98.56 92 LYS A N 1
ATOM 730 C CA . LYS A 1 92 ? -7.228 -10.892 -2.446 1.00 98.56 92 LYS A CA 1
ATOM 731 C C . LYS A 1 92 ? -6.809 -11.028 -0.979 1.00 98.56 92 LYS A C 1
ATOM 733 O O . LYS A 1 92 ? -7.671 -10.949 -0.116 1.00 98.56 92 LYS A O 1
ATOM 738 N N . GLN A 1 93 ? -5.510 -11.130 -0.690 1.00 98.31 93 GLN A N 1
ATOM 739 C CA . GLN A 1 93 ? -5.011 -11.224 0.691 1.00 98.31 93 GLN A CA 1
ATOM 740 C C . GLN A 1 93 ? -5.345 -9.983 1.533 1.00 98.31 93 GLN A C 1
ATOM 742 O O . GLN A 1 93 ? -5.634 -10.092 2.723 1.00 98.31 93 GLN A O 1
ATOM 747 N N . ILE A 1 94 ? -5.301 -8.791 0.932 1.00 98.38 94 ILE A N 1
ATOM 748 C CA . ILE A 1 94 ? -5.704 -7.549 1.606 1.00 98.38 94 ILE A CA 1
ATOM 749 C C . ILE A 1 94 ? -7.222 -7.509 1.812 1.00 98.38 94 ILE A C 1
ATOM 751 O O . ILE A 1 94 ? -7.681 -7.138 2.890 1.00 98.38 94 ILE A O 1
ATOM 755 N N . ALA A 1 95 ? -8.008 -7.923 0.817 1.00 98.38 95 ALA A N 1
ATOM 756 C CA . ALA A 1 95 ? -9.462 -7.982 0.924 1.00 98.38 95 ALA A CA 1
ATOM 757 C C . ALA A 1 95 ? -9.921 -8.968 2.010 1.00 98.38 95 ALA A C 1
ATOM 759 O O . ALA A 1 95 ? -10.805 -8.633 2.790 1.00 98.38 95 ALA A O 1
ATOM 760 N N . GLU A 1 96 ? -9.289 -10.139 2.111 1.00 98.62 96 GLU A N 1
ATOM 761 C CA . GLU A 1 96 ? -9.555 -11.127 3.164 1.00 98.62 96 GLU A CA 1
ATOM 762 C C . GLU A 1 96 ? -9.261 -10.555 4.560 1.00 98.62 96 GLU A C 1
ATOM 764 O O . GLU A 1 96 ? -10.082 -10.701 5.464 1.00 98.62 96 GLU A O 1
ATOM 769 N N . GLN A 1 97 ? -8.159 -9.813 4.728 1.00 98.31 97 GLN A N 1
ATOM 770 C CA . GLN A 1 97 ? -7.873 -9.103 5.983 1.00 98.31 97 GLN A CA 1
ATOM 771 C C . GLN A 1 97 ? -8.932 -8.043 6.298 1.00 98.31 97 GLN A C 1
ATOM 773 O O . GLN A 1 97 ? -9.428 -7.988 7.420 1.00 98.31 97 GLN A O 1
ATOM 778 N N . ILE A 1 98 ? -9.313 -7.211 5.320 1.00 98.44 98 ILE A N 1
ATOM 779 C CA . ILE A 1 98 ? -10.366 -6.199 5.498 1.00 98.44 98 ILE A CA 1
ATOM 780 C C . ILE A 1 98 ? -11.686 -6.858 5.914 1.00 98.44 98 ILE A C 1
ATOM 782 O O . ILE A 1 98 ? -12.356 -6.358 6.815 1.00 98.44 98 ILE A O 1
ATOM 786 N N . GLN A 1 99 ? -12.055 -7.978 5.288 1.00 98.56 99 GLN A N 1
ATOM 787 C CA . GLN A 1 99 ? -13.262 -8.729 5.633 1.00 98.56 99 GLN A CA 1
ATOM 788 C C . GLN A 1 99 ? -13.198 -9.278 7.059 1.00 98.56 99 GLN A C 1
ATOM 790 O O . GLN A 1 99 ? -14.176 -9.168 7.793 1.00 98.56 99 GLN A O 1
ATOM 795 N N . GLU A 1 100 ? -12.056 -9.825 7.473 1.00 98.50 100 GLU A N 1
ATOM 796 C CA . GLU A 1 100 ? -11.871 -10.323 8.836 1.00 98.50 100 GLU A CA 1
ATOM 797 C C . GLU A 1 100 ? -11.977 -9.197 9.874 1.00 98.50 100 GLU A C 1
ATOM 799 O O . GLU A 1 100 ? -12.667 -9.328 10.885 1.00 98.50 100 GLU A O 1
ATOM 804 N N . TYR A 1 101 ? -11.383 -8.036 9.594 1.00 98.00 101 TYR A N 1
ATOM 805 C CA . TYR A 1 101 ? -11.544 -6.848 10.428 1.00 98.00 101 TYR A CA 1
ATOM 806 C C . TYR A 1 101 ? -13.002 -6.383 10.505 1.00 98.00 101 TYR A C 1
ATOM 808 O O . TYR A 1 101 ? -13.498 -6.112 11.603 1.00 98.00 101 TYR A O 1
ATOM 816 N N . ALA A 1 102 ? -13.707 -6.351 9.373 1.00 97.75 102 ALA A N 1
ATOM 817 C CA . ALA A 1 102 ? -15.108 -5.951 9.318 1.00 97.75 102 ALA A CA 1
ATOM 818 C C . ALA A 1 102 ? -16.006 -6.874 10.161 1.00 97.75 102 ALA A C 1
ATOM 820 O O . ALA A 1 102 ? -16.806 -6.372 10.950 1.00 97.75 102 ALA A O 1
ATOM 821 N N . LYS A 1 103 ? -15.812 -8.202 10.087 1.00 98.25 103 LYS A N 1
ATOM 822 C CA . LYS A 1 103 ? -16.522 -9.187 10.934 1.00 98.25 103 LYS A CA 1
ATOM 823 C C . LYS A 1 103 ? -16.327 -8.934 12.433 1.00 98.25 103 LYS A C 1
ATOM 825 O O . LYS A 1 103 ? -17.202 -9.248 13.230 1.00 98.25 103 LYS A O 1
ATOM 830 N N . ASN A 1 104 ? -15.196 -8.339 12.811 1.00 97.06 104 ASN A N 1
ATOM 831 C CA . ASN A 1 104 ? -14.810 -8.061 14.195 1.00 97.06 104 ASN A CA 1
ATOM 832 C C . ASN A 1 104 ? -14.993 -6.582 14.600 1.00 97.06 104 ASN A C 1
ATOM 834 O O . ASN A 1 104 ? -14.341 -6.096 15.541 1.00 97.06 104 ASN A O 1
ATOM 838 N N . ASN A 1 105 ? -15.881 -5.857 13.909 1.00 96.25 105 ASN A N 1
ATOM 839 C CA . ASN A 1 105 ? -16.226 -4.455 14.172 1.00 96.25 105 ASN A CA 1
ATOM 840 C C . ASN A 1 105 ? -15.027 -3.490 14.097 1.00 96.25 105 ASN A C 1
ATOM 842 O O . ASN A 1 105 ? -14.964 -2.505 14.833 1.00 96.25 105 ASN A O 1
ATOM 846 N N . VAL A 1 106 ? -14.048 -3.776 13.235 1.00 97.75 106 VAL A N 1
ATOM 847 C CA . VAL A 1 106 ? -12.943 -2.867 12.906 1.00 97.75 106 VAL A CA 1
ATOM 848 C C . VAL A 1 106 ? -13.238 -2.191 11.568 1.00 97.75 106 VAL A C 1
ATOM 850 O O . VAL A 1 106 ? -13.466 -2.855 10.561 1.00 97.75 106 VAL A O 1
ATOM 853 N N . LYS A 1 107 ? -13.233 -0.855 11.553 1.00 97.81 107 LYS A N 1
ATOM 854 C CA . LYS A 1 107 ? -13.553 -0.044 10.375 1.00 97.81 107 LYS A CA 1
ATOM 855 C C . LYS A 1 107 ? -12.307 0.233 9.539 1.00 97.81 107 LYS A C 1
ATOM 857 O O . LYS A 1 107 ? -11.370 0.871 10.019 1.00 97.81 107 LYS A O 1
ATOM 862 N N . THR A 1 108 ? -12.333 -0.160 8.270 1.00 97.88 108 THR A N 1
ATOM 863 C CA . THR A 1 108 ? -11.364 0.307 7.269 1.00 97.88 108 THR A CA 1
ATOM 864 C C . THR A 1 108 ? -11.781 1.679 6.770 1.00 97.88 108 THR A C 1
ATOM 866 O O . THR A 1 108 ? -12.824 1.811 6.139 1.00 97.88 108 THR A O 1
ATOM 869 N N . LEU A 1 109 ? -10.988 2.704 7.075 1.00 97.25 109 LEU A N 1
ATOM 870 C CA . LEU A 1 109 ? -11.328 4.088 6.747 1.00 97.25 109 LEU A CA 1
ATOM 871 C C . LEU A 1 109 ? -10.888 4.476 5.336 1.00 97.25 109 LEU A C 1
ATOM 873 O O . LEU A 1 109 ? -11.623 5.161 4.633 1.00 97.25 109 LEU A O 1
ATOM 877 N N . ILE A 1 110 ? -9.669 4.089 4.945 1.00 95.62 110 ILE A N 1
ATOM 878 C CA . ILE A 1 110 ? -9.022 4.570 3.717 1.00 95.62 110 ILE A CA 1
ATOM 879 C C . ILE A 1 110 ? -8.129 3.472 3.128 1.00 95.62 110 ILE A C 1
ATOM 881 O O . ILE A 1 110 ? -7.472 2.736 3.869 1.00 95.62 110 ILE A O 1
ATOM 885 N N . ILE A 1 111 ? -8.069 3.403 1.796 1.00 96.56 111 ILE A N 1
ATOM 886 C CA . ILE A 1 111 ? -7.029 2.698 1.037 1.00 96.56 111 ILE A CA 1
ATOM 887 C C . ILE A 1 111 ? -6.208 3.755 0.286 1.00 96.56 111 ILE A C 1
ATOM 889 O O . ILE A 1 111 ? -6.726 4.430 -0.599 1.00 96.56 111 ILE A O 1
ATOM 893 N N . LEU A 1 112 ? -4.940 3.925 0.655 1.00 96.69 112 LEU A N 1
ATOM 894 C CA . LEU A 1 112 ? -4.043 4.946 0.114 1.00 96.69 112 LEU A CA 1
ATOM 895 C C . LEU A 1 112 ? -3.111 4.363 -0.948 1.00 96.69 112 LEU A C 1
ATOM 897 O O . LEU A 1 112 ? -2.224 3.556 -0.654 1.00 96.69 112 LEU A O 1
ATOM 901 N N . GLY A 1 113 ? -3.306 4.820 -2.181 1.00 95.62 113 GLY A N 1
ATOM 902 C CA . GLY A 1 113 ? -2.432 4.572 -3.321 1.00 95.62 113 GLY A CA 1
ATOM 903 C C . GLY A 1 113 ? -1.376 5.659 -3.527 1.00 95.62 113 GLY A C 1
ATOM 904 O O . GLY A 1 113 ? -1.285 6.613 -2.757 1.00 95.62 113 GLY A O 1
ATOM 905 N N . ILE A 1 114 ? -0.583 5.525 -4.593 1.00 93.38 114 ILE A N 1
ATOM 906 C CA . ILE A 1 114 ? 0.333 6.579 -5.051 1.00 93.38 114 ILE A CA 1
ATOM 907 C C . ILE A 1 114 ? -0.010 6.957 -6.484 1.00 93.38 114 ILE A C 1
ATOM 909 O O . ILE A 1 114 ? 0.149 6.143 -7.395 1.00 93.38 114 ILE A O 1
ATOM 913 N N . GLU A 1 115 ? -0.423 8.208 -6.674 1.00 89.81 115 GLU A N 1
ATOM 914 C CA . GLU A 1 115 ? -0.748 8.747 -7.994 1.00 89.81 115 GLU A CA 1
ATOM 915 C C . GLU A 1 115 ? 0.432 8.638 -8.971 1.00 89.81 115 GLU A C 1
ATOM 917 O O . GLU A 1 115 ? 1.610 8.718 -8.596 1.00 89.81 115 GLU A O 1
ATOM 922 N N . GLY A 1 116 ? 0.104 8.375 -10.236 1.00 86.38 116 GLY A N 1
ATOM 923 C CA . GLY A 1 116 ? 1.069 8.119 -11.302 1.00 86.38 116 GLY A CA 1
ATOM 924 C C . GLY A 1 116 ? 1.706 6.723 -11.279 1.00 86.38 116 GLY A C 1
ATOM 925 O O . GLY A 1 116 ? 2.444 6.386 -12.205 1.00 86.38 116 GLY A O 1
ATOM 926 N N . SER A 1 117 ? 1.447 5.878 -10.271 1.00 89.69 117 SER A N 1
ATOM 927 C CA . SER A 1 117 ? 1.852 4.465 -10.336 1.00 89.69 117 SER A CA 1
ATOM 928 C C . SER A 1 117 ? 1.011 3.710 -11.376 1.00 89.69 117 SER A C 1
ATOM 930 O O . SER A 1 117 ? -0.215 3.844 -11.379 1.00 89.69 117 SER A O 1
ATOM 932 N N . PRO A 1 118 ? 1.618 2.844 -12.209 1.00 91.38 118 PRO A N 1
ATOM 933 C CA . PRO A 1 118 ? 0.884 1.939 -13.099 1.00 91.38 118 PRO A CA 1
ATOM 934 C C . PRO A 1 118 ? 0.088 0.861 -12.348 1.00 91.38 118 PRO A C 1
ATOM 936 O O . PRO A 1 118 ? -0.774 0.210 -12.937 1.00 91.38 118 PRO A O 1
ATOM 939 N N . THR A 1 119 ? 0.376 0.660 -11.056 1.00 92.75 119 THR A N 1
ATOM 940 C CA . THR A 1 119 ? -0.158 -0.453 -10.266 1.00 92.75 119 THR A CA 1
ATOM 941 C C . THR A 1 119 ? -1.055 -0.008 -9.114 1.00 92.75 119 THR A C 1
ATOM 943 O O . THR A 1 119 ? -2.113 -0.600 -8.924 1.00 92.75 119 THR A O 1
ATOM 946 N N . CYS A 1 120 ? -0.638 0.985 -8.320 1.00 92.25 120 CYS A N 1
ATOM 947 C CA . CYS A 1 120 ? -1.338 1.375 -7.091 1.00 92.25 120 CYS A CA 1
ATOM 948 C C . CYS A 1 120 ? -1.910 2.798 -7.106 1.00 92.25 120 CYS A C 1
ATOM 950 O O . CYS A 1 120 ? -2.296 3.286 -6.047 1.00 92.25 120 CYS A O 1
ATOM 952 N N . ALA A 1 121 ? -1.949 3.476 -8.256 1.00 90.88 121 ALA A N 1
ATOM 953 C CA . ALA A 1 121 ? -2.679 4.735 -8.364 1.00 90.88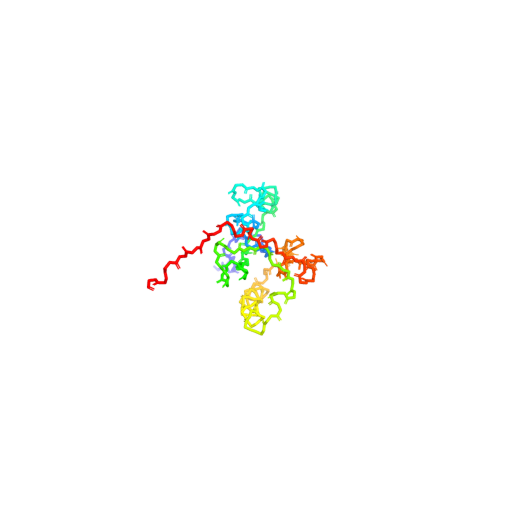 121 ALA A CA 1
ATOM 954 C C . ALA A 1 121 ? -4.191 4.503 -8.244 1.00 90.88 121 ALA A C 1
ATOM 956 O O . ALA A 1 121 ? -4.693 3.456 -8.661 1.00 90.88 121 ALA A O 1
ATOM 957 N N . VAL A 1 122 ? -4.899 5.481 -7.678 1.00 88.62 122 VAL A N 1
ATOM 958 C CA . VAL A 1 122 ? -6.357 5.422 -7.497 1.00 88.62 122 VAL A CA 1
ATOM 959 C C . VAL A 1 122 ? -7.059 6.175 -8.621 1.00 88.62 122 VAL A C 1
ATOM 961 O O . VAL A 1 122 ? -8.035 5.664 -9.168 1.00 88.62 122 VAL A O 1
ATOM 964 N N . THR A 1 123 ? -6.535 7.344 -8.996 1.00 85.06 123 THR A N 1
ATOM 965 C CA . THR A 1 123 ? -7.201 8.252 -9.937 1.00 85.06 123 THR A CA 1
ATOM 966 C C . THR A 1 123 ? -6.474 8.309 -11.277 1.00 85.06 123 THR A C 1
ATOM 968 O O . THR A 1 123 ? -7.070 8.061 -12.325 1.00 85.06 123 THR A O 1
ATOM 971 N N . GLU A 1 124 ? -5.167 8.576 -11.260 1.00 83.69 124 GLU A N 1
ATOM 972 C CA . GLU A 1 124 ? -4.378 8.885 -12.449 1.00 83.69 124 GLU A CA 1
ATOM 973 C C . GLU A 1 124 ? -3.124 8.016 -12.560 1.00 83.69 124 GLU A C 1
ATOM 975 O O . GLU A 1 124 ? -2.391 7.772 -11.602 1.00 83.69 124 GLU A O 1
ATOM 980 N N . THR A 1 125 ? -2.830 7.551 -13.774 1.00 89.56 125 THR A N 1
ATOM 981 C CA . THR A 1 125 ? -1.730 6.616 -14.026 1.00 89.56 125 THR A CA 1
ATOM 982 C C . THR A 1 125 ? -0.991 6.922 -15.324 1.00 89.56 125 THR A C 1
ATOM 984 O O . THR A 1 125 ? -1.523 7.585 -16.215 1.00 89.56 125 THR A O 1
ATOM 987 N N . THR A 1 126 ? 0.239 6.424 -15.450 1.00 82.50 126 THR A N 1
ATOM 988 C CA . THR A 1 126 ? 1.051 6.568 -16.661 1.00 82.50 126 THR A CA 1
ATOM 989 C C . THR A 1 126 ? 0.626 5.554 -17.725 1.00 82.50 126 THR A C 1
ATOM 991 O O . THR A 1 126 ? 0.566 4.348 -17.470 1.00 82.50 126 THR A O 1
ATOM 994 N N . LYS A 1 127 ? 0.333 6.051 -18.933 1.00 83.62 127 LYS A N 1
ATOM 995 C CA . LYS A 1 127 ? -0.115 5.249 -20.081 1.00 83.62 127 LYS A CA 1
ATOM 996 C C . LYS A 1 127 ? 0.840 5.331 -21.272 1.00 83.62 127 LYS A C 1
ATOM 998 O O . LYS A 1 127 ? 1.585 6.297 -21.428 1.00 83.62 127 LYS A O 1
ATOM 1003 N N . GLY A 1 128 ? 0.731 4.341 -22.150 1.00 79.25 128 GLY A N 1
ATOM 1004 C CA . GLY A 1 128 ? 1.429 4.223 -23.423 1.00 79.25 128 GLY A CA 1
ATOM 1005 C C . GLY A 1 128 ? 2.714 3.403 -23.330 1.00 79.25 128 GLY A C 1
ATOM 1006 O O . GLY A 1 128 ? 3.224 3.117 -22.256 1.00 79.25 128 GLY A O 1
ATOM 1007 N N . TYR A 1 129 ? 3.284 3.044 -24.479 1.00 69.25 129 TYR A N 1
ATOM 1008 C CA . TYR A 1 129 ? 4.581 2.349 -24.542 1.00 69.25 129 TYR A CA 1
ATOM 1009 C C . TYR A 1 129 ? 5.778 3.313 -24.514 1.00 69.25 129 TYR A C 1
ATOM 1011 O O . TYR A 1 129 ? 6.926 2.887 -24.414 1.00 69.25 129 TYR A O 1
ATOM 1019 N N . LYS A 1 130 ? 5.515 4.626 -24.570 1.00 58.41 130 LYS A N 1
ATOM 1020 C CA . LYS A 1 130 ? 6.510 5.695 -24.415 1.00 58.41 130 LYS A CA 1
ATOM 1021 C C . LYS A 1 130 ? 6.671 6.040 -22.935 1.00 58.41 130 LYS A C 1
ATOM 1023 O O . LYS A 1 130 ? 6.275 7.098 -22.467 1.00 58.41 130 LYS A O 1
ATOM 1028 N N . GLY A 1 131 ? 7.237 5.110 -22.190 1.00 54.16 131 GLY A N 1
ATOM 1029 C CA . GLY A 1 131 ? 7.514 5.251 -20.770 1.00 54.16 131 GLY A CA 1
ATOM 1030 C C . GLY A 1 131 ? 8.495 4.158 -20.424 1.00 54.16 131 GLY A C 1
ATOM 1031 O O . GLY A 1 131 ? 8.233 2.989 -20.684 1.00 54.16 131 GLY A O 1
ATOM 1032 N N . GLY A 1 132 ? 9.680 4.578 -20.006 1.00 54.53 132 GLY A N 1
ATOM 1033 C CA . GLY A 1 132 ? 10.877 3.764 -20.072 1.00 54.53 132 GLY A CA 1
ATOM 1034 C C . GLY A 1 132 ? 11.985 4.498 -20.759 1.00 54.53 132 GLY A C 1
ATOM 1035 O O . GLY A 1 132 ? 12.190 4.365 -21.961 1.00 54.53 132 GLY A O 1
ATOM 1036 N N . LYS A 1 133 ? 12.730 5.290 -19.992 1.00 45.88 133 LYS A N 1
ATOM 1037 C CA . LYS A 1 133 ? 14.064 5.637 -20.455 1.00 45.88 133 LYS A CA 1
ATOM 1038 C C . LYS A 1 133 ? 14.840 4.325 -20.447 1.00 45.88 133 LYS A C 1
ATOM 1040 O O . LYS A 1 133 ? 15.268 3.881 -19.385 1.00 45.88 133 LYS A O 1
ATOM 1045 N N . HIS A 1 134 ? 14.990 3.693 -21.612 1.00 45.12 134 HIS A N 1
ATOM 1046 C CA . HIS A 1 134 ? 16.096 2.770 -21.809 1.00 45.12 134 HIS A CA 1
ATOM 1047 C C . HIS A 1 134 ? 17.339 3.522 -21.335 1.00 45.12 134 HIS A C 1
ATOM 1049 O O . HIS A 1 134 ? 17.581 4.653 -21.776 1.00 45.12 134 HIS A O 1
ATOM 1055 N N . ALA A 1 135 ? 18.082 2.954 -20.385 1.00 42.88 135 ALA A N 1
ATOM 1056 C CA . ALA A 1 135 ? 19.422 3.451 -20.138 1.00 42.88 135 ALA A CA 1
ATOM 1057 C C . ALA A 1 135 ? 20.104 3.499 -21.510 1.00 42.88 135 ALA A C 1
ATOM 1059 O O . ALA A 1 135 ? 20.036 2.520 -22.257 1.00 42.88 135 ALA A O 1
ATOM 1060 N N . LYS A 1 136 ? 20.672 4.649 -21.894 1.00 36.41 136 LYS A N 1
ATOM 1061 C CA . LYS A 1 136 ? 21.541 4.692 -23.070 1.00 36.41 136 LYS A CA 1
ATOM 1062 C C . LYS A 1 136 ? 22.611 3.637 -22.803 1.00 36.41 136 LYS A C 1
ATOM 1064 O O . LYS A 1 136 ? 23.425 3.839 -21.904 1.00 36.41 136 LYS A O 1
ATOM 1069 N N . ASN A 1 137 ? 22.549 2.506 -23.503 1.00 43.34 137 ASN A N 1
ATOM 1070 C CA . ASN A 1 137 ? 23.556 1.460 -23.419 1.00 43.34 137 ASN A CA 1
ATOM 1071 C C . ASN A 1 137 ? 24.873 2.074 -23.899 1.00 43.34 137 ASN A C 1
ATOM 1073 O O . ASN A 1 137 ? 25.171 2.066 -25.088 1.00 43.34 137 ASN A O 1
ATOM 1077 N N . LYS A 1 138 ? 25.663 2.628 -22.977 1.00 44.56 138 LYS A N 1
ATOM 1078 C CA . LYS A 1 138 ? 27.110 2.616 -23.138 1.00 44.56 138 LYS A CA 1
ATOM 1079 C C . LYS A 1 138 ? 27.510 1.160 -22.920 1.00 44.56 138 LYS A C 1
ATOM 1081 O O . LYS A 1 138 ? 27.528 0.706 -21.784 1.00 44.56 138 LYS A O 1
ATOM 1086 N N . GLU A 1 139 ? 27.636 0.429 -24.025 1.00 51.56 139 GLU A N 1
ATOM 1087 C CA . GLU A 1 139 ? 28.358 -0.841 -24.170 1.00 51.56 139 GLU A CA 1
ATOM 1088 C C . GLU A 1 139 ? 28.480 -1.691 -22.894 1.00 51.56 139 GLU A C 1
ATOM 1090 O O . GLU A 1 139 ? 29.543 -1.790 -22.293 1.00 51.56 139 GLU A O 1
ATOM 1095 N N . GLN A 1 140 ? 27.406 -2.365 -22.484 1.00 53.38 140 GLN A N 1
ATOM 1096 C CA . GLN A 1 140 ? 27.526 -3.476 -21.536 1.00 53.38 140 GLN A CA 1
ATOM 1097 C C . GLN A 1 140 ? 27.470 -4.792 -22.307 1.00 53.38 140 GLN A C 1
ATOM 1099 O O . GLN A 1 140 ? 26.475 -5.512 -22.285 1.00 53.38 140 GLN A O 1
ATOM 1104 N N . LYS A 1 141 ? 28.567 -5.108 -23.008 1.00 56.00 141 LYS A N 1
ATOM 1105 C CA . LYS A 1 141 ? 28.882 -6.503 -23.327 1.00 56.00 141 LYS A CA 1
ATOM 1106 C C . LYS A 1 141 ? 29.239 -7.172 -22.004 1.00 56.00 141 LYS A C 1
ATOM 1108 O O . LYS A 1 141 ? 30.291 -6.902 -21.439 1.00 56.00 141 LYS A O 1
ATOM 1113 N N . THR A 1 142 ? 28.348 -8.006 -21.491 1.00 62.06 142 THR A N 1
ATOM 1114 C CA . THR A 1 142 ? 28.674 -8.934 -20.408 1.00 62.06 142 THR A CA 1
ATOM 1115 C C . THR A 1 142 ? 28.718 -10.330 -21.000 1.00 62.06 142 THR A C 1
ATOM 1117 O O . THR A 1 142 ? 27.797 -10.754 -21.701 1.00 62.06 142 THR A O 1
ATOM 1120 N N . THR A 1 143 ? 29.834 -11.020 -20.784 1.00 49.81 143 THR A N 1
ATOM 1121 C CA . THR A 1 143 ? 29.975 -12.434 -21.121 1.00 49.81 143 THR A CA 1
ATOM 1122 C C . THR A 1 143 ? 28.936 -13.201 -20.314 1.00 49.81 143 THR A C 1
ATOM 1124 O O . THR A 1 143 ? 28.851 -13.017 -19.101 1.00 49.81 143 THR A O 1
ATOM 1127 N N . LYS A 1 144 ? 28.115 -14.017 -20.984 1.00 47.22 144 LYS A N 1
ATOM 1128 C CA . LYS A 1 144 ? 27.229 -14.961 -20.298 1.00 47.22 144 LYS A CA 1
ATOM 1129 C C . LYS A 1 144 ? 28.122 -15.932 -19.522 1.00 47.22 144 LYS A C 1
ATOM 1131 O O . LYS A 1 144 ? 28.891 -16.649 -20.159 1.00 47.22 144 LYS A O 1
ATOM 1136 N N . THR A 1 145 ? 28.074 -15.885 -18.196 1.00 58.62 145 THR A N 1
ATOM 1137 C CA . THR A 1 145 ? 28.608 -16.942 -17.329 1.00 58.62 145 THR A CA 1
ATOM 1138 C C . THR A 1 145 ? 27.661 -18.127 -17.286 1.00 58.62 145 THR A C 1
ATOM 1140 O O . THR A 1 145 ? 26.432 -17.902 -17.391 1.00 58.62 145 THR A O 1
#

Radius of gyration: 20.53 Å; chains: 1; bounding box: 55×31×70 Å

Foldseek 3Di:
DDDDDDDDPPDPQPLEAEEEEQCQQQVLLDAPPPRPDPGHVVVVVVVCVVVRHHYHYQYHLCCVPVHRNDHADFLVVQPDPVSVVSLVVSVVVVVVVCVVSVVVSRDHDYYYFDAQHSRGHDPHHGDDRPIDDPDPPPDPPDDDD

pLDDT: mean 86.64, std 18.5, range [36.41, 98.62]